Protein AF-A0A835RSM7-F1 (afdb_monomer)

Secondary structure (DSSP, 8-state):
-HHHHHHHHHHHHHHHHHHHHHHHHHHHHHHHHHHHHHHHHHHHHHHTT-SGGG--HHHHHHHHHHHHHHHHHHHHHHHHHHHHHHHHHHHHHHHHHHHHHHHHHHHHHHHHHHHHTTSSS---

InterPro domains:
  IPR002487 Transcription factor, K-box [PF01486] (22-107)
  IPR002487 Transcription factor, K-box [PS51297] (23-113)

Organism: Vanilla planifolia (NCBI:txid51239)

pLDDT: mean 84.01, std 17.57, range [42.75, 98.69]

Radius of gyration: 39.98 Å; Cα contacts (8 Å, |Δi|>4): 9; chains: 1; bounding box: 85×37×124 Å

Nearest PDB structures (foldseek):
  8iyj-assembly1_S4  TM=4.406E-01  e=9.931E+00  Mus musculus

Sequence (124 aa):
MLKTIERYNIYTRDSSGSSYSTEKGTQQDAEVMLQKIELLETSKRKLMGESLESCELEELHELEHQLEQSICRIRGRKNLLLADHLAQLTNREKILREENAILQKAMEGGSIACGHLRRSGSSK

Mean predicted aligned error: 14.01 Å

Solvent-accessible surface area (backbone atoms only — not comparable to full-atom values): 7003 Å² total; per-residue (Å²): 114,67,75,58,54,52,53,50,53,52,54,50,51,57,51,48,52,53,52,53,52,51,52,49,49,54,49,51,53,49,52,54,51,51,54,51,49,53,52,50,53,50,51,49,36,44,77,73,71,37,88,57,89,82,58,51,74,66,60,49,52,53,50,50,51,52,49,52,52,50,51,52,51,52,51,52,53,50,51,52,54,50,52,51,53,49,52,54,49,53,52,51,51,51,52,53,51,53,52,49,52,52,50,50,53,50,51,56,56,50,53,57,59,65,63,58,70,74,71,79,81,80,83,134

Structure (mmCIF, N/CA/C/O backbone):
data_AF-A0A835RSM7-F1
#
_entry.id   AF-A0A835RSM7-F1
#
loop_
_atom_site.group_PDB
_atom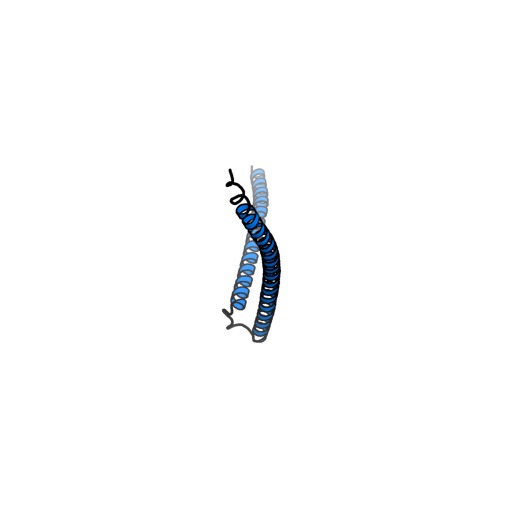_site.id
_atom_site.type_symbol
_atom_site.label_atom_id
_atom_site.label_alt_id
_atom_site.label_comp_id
_atom_site.label_asym_id
_atom_site.label_entity_id
_atom_site.label_seq_id
_atom_site.pdbx_PDB_ins_code
_atom_site.Cartn_x
_atom_site.Cartn_y
_atom_site.Cartn_z
_atom_site.occupancy
_atom_site.B_iso_or_equiv
_atom_site.auth_seq_id
_atom_site.auth_comp_id
_atom_site.auth_asym_id
_atom_site.auth_atom_id
_atom_site.pdbx_PDB_model_num
ATOM 1 N N . MET A 1 1 ? 13.583 25.787 69.427 1.00 63.75 1 MET A N 1
ATOM 2 C CA . MET A 1 1 ? 13.706 24.454 68.795 1.00 63.75 1 MET A CA 1
ATOM 3 C C . MET A 1 1 ? 12.470 24.101 67.958 1.00 63.75 1 MET A C 1
ATOM 5 O O . MET A 1 1 ? 12.629 23.844 66.775 1.00 63.75 1 MET A O 1
ATOM 9 N N . LEU A 1 2 ? 11.247 24.209 68.499 1.00 74.56 2 LEU A N 1
ATOM 10 C CA . LEU A 1 2 ? 9.992 23.904 67.779 1.00 74.56 2 LEU A CA 1
ATOM 11 C C . LEU A 1 2 ? 9.785 24.694 66.467 1.00 74.56 2 LEU A C 1
ATOM 13 O O . LEU A 1 2 ? 9.462 24.104 65.445 1.00 74.56 2 LEU A O 1
ATOM 17 N N . LYS A 1 3 ? 10.097 25.998 66.452 1.00 77.94 3 LYS A N 1
ATOM 18 C CA . LYS A 1 3 ? 9.991 26.856 65.249 1.00 77.94 3 LYS A CA 1
ATOM 19 C C . LYS A 1 3 ? 10.888 26.424 64.079 1.00 77.94 3 LYS A C 1
ATOM 21 O O . LYS A 1 3 ? 10.665 26.815 62.938 1.00 77.94 3 LYS A O 1
ATOM 26 N N . THR A 1 4 ? 11.950 25.667 64.346 1.00 79.62 4 THR A N 1
ATOM 27 C CA . THR A 1 4 ? 12.834 25.144 63.294 1.00 79.62 4 THR A CA 1
ATOM 28 C C . THR A 1 4 ? 12.259 23.864 62.694 1.00 79.62 4 THR A C 1
ATOM 30 O O . THR A 1 4 ? 12.308 23.696 61.482 1.00 79.62 4 THR A O 1
ATOM 33 N N . ILE A 1 5 ? 11.643 23.018 63.525 1.00 80.69 5 ILE A N 1
ATOM 34 C CA . ILE A 1 5 ? 10.943 21.797 63.099 1.00 80.69 5 ILE A CA 1
ATOM 35 C C . ILE A 1 5 ? 9.723 22.157 62.245 1.00 80.69 5 ILE A C 1
ATOM 37 O O . ILE A 1 5 ? 9.501 21.563 61.197 1.00 80.69 5 ILE A O 1
ATOM 41 N N . GLU A 1 6 ? 8.974 23.180 62.650 1.00 79.94 6 GLU A N 1
ATOM 42 C CA . GLU A 1 6 ? 7.810 23.667 61.907 1.00 79.94 6 GLU A CA 1
ATOM 43 C C . GLU A 1 6 ? 8.195 24.199 60.519 1.00 79.94 6 GLU A C 1
ATOM 45 O O . GLU A 1 6 ? 7.603 23.801 59.519 1.00 79.94 6 GLU A O 1
ATOM 50 N N . ARG A 1 7 ? 9.266 25.000 60.429 1.00 77.31 7 ARG A N 1
ATOM 51 C CA . ARG A 1 7 ? 9.801 25.464 59.137 1.00 77.31 7 ARG A CA 1
ATOM 52 C C . ARG A 1 7 ? 10.283 24.317 58.247 1.00 77.31 7 ARG A C 1
ATOM 54 O O . ARG A 1 7 ? 10.079 24.373 57.039 1.00 77.31 7 ARG A O 1
ATOM 61 N N . TYR A 1 8 ? 10.885 23.280 58.829 1.00 78.75 8 TYR A N 1
ATOM 62 C CA . TYR A 1 8 ? 11.309 22.099 58.078 1.00 78.75 8 TYR A CA 1
ATOM 63 C C . TYR A 1 8 ? 10.108 21.293 57.555 1.00 78.75 8 TYR A C 1
ATOM 65 O O . TYR A 1 8 ? 10.103 20.884 56.397 1.00 78.75 8 TYR A O 1
ATOM 73 N N . ASN A 1 9 ? 9.050 21.133 58.355 1.00 75.06 9 ASN A N 1
ATOM 74 C CA . ASN A 1 9 ? 7.812 20.471 57.926 1.00 75.06 9 ASN A CA 1
ATOM 75 C C . ASN A 1 9 ? 7.079 21.236 56.815 1.00 75.06 9 ASN A C 1
ATOM 77 O O . ASN A 1 9 ? 6.548 20.613 55.903 1.00 75.06 9 ASN A O 1
ATOM 81 N N . ILE A 1 10 ? 7.069 22.571 56.856 1.00 74.94 10 ILE A N 1
ATOM 82 C CA . ILE A 1 10 ? 6.477 23.388 55.785 1.00 74.94 10 ILE A CA 1
ATOM 83 C C . ILE A 1 10 ? 7.272 23.198 54.485 1.00 74.94 10 ILE A C 1
ATOM 85 O O . ILE A 1 10 ? 6.704 22.846 53.457 1.00 74.94 10 ILE A O 1
ATOM 89 N N . TYR A 1 11 ? 8.601 23.310 54.550 1.00 68.12 11 TYR A N 1
ATOM 90 C CA . TYR A 1 11 ? 9.457 23.186 53.368 1.00 68.12 11 TYR A CA 1
ATOM 91 C C . TYR A 1 11 ? 9.431 21.779 52.743 1.00 68.12 11 TYR A C 1
ATOM 93 O O . TYR A 1 11 ? 9.408 21.628 51.523 1.00 68.12 11 TYR A O 1
ATOM 101 N N . THR A 1 12 ? 9.403 20.728 53.567 1.00 65.38 12 THR A N 1
ATOM 102 C CA . THR A 1 12 ? 9.307 19.334 53.092 1.00 65.38 12 THR A CA 1
ATOM 103 C C . THR A 1 12 ? 7.939 19.012 52.498 1.00 65.38 12 THR A C 1
ATOM 105 O O . THR A 1 12 ? 7.861 18.260 51.527 1.00 65.38 12 THR A O 1
ATOM 108 N N . ARG A 1 13 ? 6.859 19.598 53.020 1.00 63.00 13 ARG A N 1
ATOM 109 C CA . ARG A 1 13 ? 5.501 19.423 52.494 1.00 63.00 13 ARG A CA 1
ATOM 110 C C . ARG A 1 13 ? 5.298 20.141 51.156 1.00 63.00 13 ARG A C 1
ATOM 112 O O . ARG A 1 13 ? 4.683 19.571 50.259 1.00 63.00 13 ARG A O 1
ATOM 119 N N . ASP A 1 14 ? 5.891 21.320 50.987 1.00 60.34 14 ASP A N 1
ATOM 120 C CA . ASP A 1 14 ? 5.852 22.057 49.717 1.00 60.34 14 ASP A CA 1
ATOM 121 C C . ASP A 1 14 ? 6.749 21.405 48.646 1.00 60.34 14 ASP A C 1
ATOM 123 O O . ASP A 1 14 ? 6.378 21.325 47.475 1.00 60.34 14 ASP A O 1
ATOM 127 N N . SER A 1 15 ? 7.900 20.855 49.052 1.00 59.12 15 SER A N 1
ATOM 128 C CA . SER A 1 15 ? 8.810 20.111 48.168 1.00 59.12 15 SER A CA 1
ATOM 129 C C . SER A 1 15 ? 8.232 18.757 47.722 1.00 59.12 15 SER A C 1
ATOM 131 O O . SER A 1 15 ? 8.235 18.440 46.532 1.00 59.12 15 SER A O 1
ATOM 133 N N . SER A 1 16 ? 7.647 17.985 48.649 1.00 59.53 16 SER A N 1
ATOM 134 C CA . SER A 1 16 ? 6.979 16.711 48.327 1.00 59.53 16 SER A CA 1
ATOM 135 C C . SER A 1 16 ? 5.687 16.897 47.529 1.00 59.53 16 SER A C 1
ATOM 137 O O . SER A 1 16 ? 5.387 16.078 46.667 1.00 59.53 16 SER A O 1
ATOM 139 N N . GLY A 1 17 ? 4.941 17.986 47.746 1.00 59.28 17 GLY A N 1
ATOM 140 C CA . GLY A 1 17 ? 3.764 18.317 46.938 1.00 59.28 17 GLY A CA 1
ATOM 141 C C . GLY A 1 17 ? 4.099 18.562 45.463 1.00 59.28 17 GLY A C 1
ATOM 142 O O . GLY A 1 17 ? 3.345 18.141 44.587 1.00 59.28 17 GLY A O 1
ATOM 143 N N . SER A 1 18 ? 5.248 19.184 45.183 1.00 58.75 18 SER A N 1
ATOM 144 C CA . SER A 1 18 ? 5.732 19.451 43.822 1.00 58.75 18 SER A CA 1
ATOM 145 C C . SER A 1 18 ? 6.228 18.184 43.106 1.00 58.75 18 SER A C 1
ATOM 147 O O . SER A 1 18 ? 5.836 17.929 41.962 1.00 58.75 18 SER A O 1
ATOM 149 N N . SER A 1 19 ? 7.014 17.332 43.783 1.00 58.94 19 SER A N 1
ATOM 150 C CA . SER A 1 19 ? 7.480 16.063 43.197 1.00 58.94 19 SER A CA 1
ATOM 151 C C . SER A 1 19 ? 6.327 15.083 42.974 1.00 58.94 19 SER A C 1
ATOM 153 O O . SER A 1 19 ? 6.201 14.527 41.890 1.00 58.94 19 SER A O 1
ATOM 155 N N . TYR A 1 20 ? 5.416 14.954 43.941 1.00 58.91 20 TYR A N 1
ATOM 156 C CA . TYR A 1 20 ? 4.254 14.067 43.859 1.00 58.91 20 TYR A CA 1
ATOM 157 C C . TYR A 1 20 ? 3.249 14.499 42.784 1.00 58.91 20 TYR A C 1
ATOM 159 O O . TYR A 1 20 ? 2.651 13.657 42.119 1.00 58.91 20 TYR A O 1
ATOM 167 N N . SER A 1 21 ? 3.066 15.808 42.580 1.00 60.78 21 SER A N 1
ATOM 168 C CA . SER A 1 21 ? 2.214 16.323 41.497 1.00 60.78 21 SER A CA 1
ATOM 169 C C . SER A 1 21 ? 2.834 16.077 40.120 1.00 60.78 21 SER A C 1
ATOM 171 O O . SER A 1 21 ? 2.115 15.744 39.181 1.00 60.78 21 SER A O 1
ATOM 173 N N . THR A 1 22 ? 4.161 16.181 40.008 1.00 63.66 22 THR A N 1
ATOM 174 C CA . THR A 1 22 ? 4.896 15.879 38.769 1.00 63.66 22 THR A CA 1
ATOM 175 C C . THR A 1 22 ? 4.866 14.381 38.459 1.00 63.66 22 THR A C 1
ATOM 177 O O . THR A 1 22 ? 4.533 14.000 37.343 1.00 63.66 22 THR A O 1
ATOM 180 N N . GLU A 1 23 ? 5.118 13.523 39.452 1.00 64.50 23 GLU A N 1
ATOM 181 C CA . GLU A 1 23 ? 5.030 12.061 39.329 1.00 64.50 23 GLU A CA 1
ATOM 182 C C . GLU A 1 23 ? 3.611 11.612 38.941 1.00 64.50 23 GLU A C 1
ATOM 184 O O . GLU A 1 23 ? 3.437 10.816 38.018 1.00 64.50 23 GLU A O 1
ATOM 189 N N . LYS A 1 24 ? 2.575 12.197 39.552 1.00 69.94 24 LYS A N 1
ATOM 190 C CA . LYS A 1 24 ? 1.179 11.967 39.150 1.00 69.94 24 LYS A CA 1
ATOM 191 C C . LYS A 1 24 ? 0.874 12.419 37.727 1.00 69.94 24 LYS A C 1
ATOM 193 O O . LYS A 1 24 ? 0.175 11.700 37.021 1.00 69.94 24 LYS A O 1
ATOM 198 N N . GLY A 1 25 ? 1.396 13.573 37.307 1.00 72.50 25 GLY A N 1
ATOM 199 C CA . GLY A 1 25 ? 1.270 14.053 35.929 1.00 72.50 25 GLY A CA 1
ATOM 200 C C . GLY A 1 25 ? 1.889 13.066 34.941 1.00 72.50 25 GLY A C 1
ATOM 201 O O . GLY A 1 2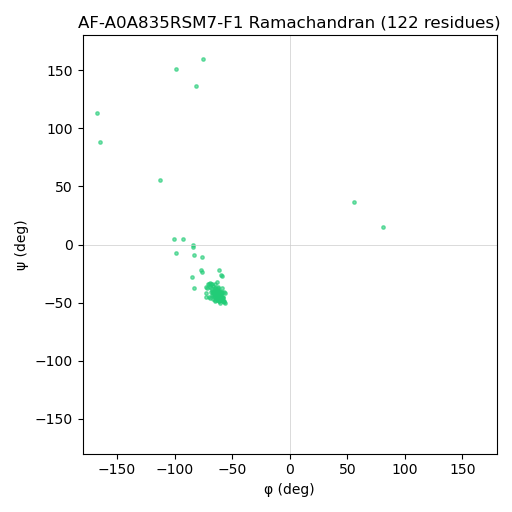5 ? 1.227 12.624 34.010 1.00 72.50 25 GLY A O 1
ATOM 202 N N . THR A 1 26 ? 3.113 12.607 35.219 1.00 77.69 26 THR A N 1
ATOM 203 C CA . THR A 1 26 ? 3.789 11.604 34.380 1.00 77.69 26 THR A CA 1
ATOM 204 C C . THR A 1 26 ? 3.073 10.255 34.343 1.00 77.69 26 THR A C 1
ATOM 206 O O . THR A 1 26 ? 3.095 9.577 33.318 1.00 77.69 26 THR A O 1
ATOM 209 N N . GLN A 1 27 ? 2.416 9.861 35.436 1.00 83.38 27 GLN A N 1
ATOM 210 C CA . GLN A 1 27 ? 1.654 8.619 35.500 1.00 83.38 27 GLN A CA 1
ATOM 211 C C . GLN A 1 27 ? 0.357 8.715 34.685 1.00 83.38 27 GLN A C 1
ATOM 213 O O . GLN A 1 27 ? 0.047 7.797 33.930 1.00 83.38 27 GLN A O 1
ATOM 218 N N . GLN A 1 28 ? -0.352 9.843 34.765 1.00 86.31 28 GLN A N 1
ATOM 219 C CA . GLN A 1 28 ? -1.521 10.109 33.923 1.00 86.31 28 GLN A CA 1
ATOM 220 C C . GLN A 1 28 ? -1.156 10.159 32.437 1.00 86.31 28 GLN A C 1
ATOM 222 O O . GLN A 1 28 ? -1.843 9.555 31.616 1.00 86.31 28 GLN A O 1
ATOM 227 N N . ASP A 1 29 ? -0.049 10.813 32.084 1.00 89.31 29 ASP A N 1
ATOM 228 C CA . ASP A 1 29 ? 0.432 10.856 30.701 1.00 89.31 29 ASP A CA 1
ATOM 229 C C . ASP A 1 29 ? 0.761 9.450 30.172 1.00 89.31 29 ASP A C 1
ATOM 231 O O . ASP A 1 29 ? 0.439 9.114 29.027 1.00 89.31 29 ASP A O 1
ATOM 235 N N . ALA A 1 30 ? 1.364 8.599 31.009 1.00 92.56 30 ALA A N 1
ATOM 236 C CA . ALA A 1 30 ? 1.636 7.207 30.668 1.00 92.56 30 ALA A CA 1
ATOM 237 C C . ALA A 1 30 ? 0.344 6.397 30.464 1.00 92.56 30 ALA A C 1
ATOM 239 O O . ALA A 1 30 ? 0.248 5.643 29.496 1.00 92.56 30 ALA A O 1
ATOM 240 N N . GLU A 1 31 ? -0.664 6.577 31.320 1.00 93.81 31 GLU A N 1
ATOM 241 C CA . GLU A 1 31 ? -1.976 5.930 31.183 1.00 93.81 31 GLU A CA 1
ATOM 242 C C . GLU A 1 31 ? -2.683 6.341 29.882 1.00 93.81 31 GLU A C 1
ATOM 244 O O . GLU A 1 31 ? -3.175 5.483 29.146 1.00 93.81 31 GLU A O 1
ATOM 249 N N . VAL A 1 32 ? -2.662 7.631 29.538 1.00 95.81 32 VAL A N 1
ATOM 250 C CA . VAL A 1 32 ? -3.223 8.136 28.274 1.00 95.81 32 VAL A CA 1
ATOM 251 C C . VAL A 1 32 ? -2.483 7.553 27.067 1.00 95.81 32 VAL A C 1
ATOM 253 O O . VAL A 1 32 ? -3.109 7.170 26.074 1.00 95.81 32 VAL A O 1
ATOM 256 N N . MET A 1 33 ? -1.151 7.450 27.132 1.00 96.31 33 MET A N 1
ATOM 257 C CA . MET A 1 33 ? -0.374 6.817 26.064 1.00 96.31 33 MET A CA 1
ATOM 258 C C . MET A 1 33 ? -0.707 5.332 25.908 1.00 96.31 33 MET A C 1
ATOM 260 O O . MET A 1 33 ? -0.863 4.877 24.775 1.00 96.31 33 MET A O 1
ATOM 264 N N . LEU A 1 34 ? -0.861 4.591 27.007 1.00 97.00 34 LEU A N 1
ATOM 265 C CA . LEU A 1 34 ? -1.246 3.178 26.971 1.00 97.00 34 LEU A CA 1
ATOM 266 C C . LEU A 1 34 ? -2.621 2.983 26.325 1.00 97.00 34 LEU A C 1
ATOM 268 O O . LEU A 1 34 ? -2.750 2.165 25.417 1.00 97.00 34 LEU A O 1
ATOM 272 N N . GLN A 1 35 ? -3.612 3.795 26.700 1.00 96.94 35 GLN A N 1
ATOM 273 C CA . GLN A 1 35 ? -4.936 3.768 26.067 1.00 96.94 35 GLN A CA 1
ATOM 274 C C . GLN A 1 35 ? -4.853 4.051 24.563 1.00 96.94 35 GLN A C 1
ATOM 276 O O . GLN A 1 35 ? -5.503 3.392 23.751 1.00 96.94 35 GLN A O 1
ATOM 281 N N . LYS A 1 36 ? -4.015 5.011 24.156 1.00 97.56 36 LYS A N 1
ATOM 282 C CA . LYS A 1 36 ? -3.820 5.327 22.737 1.00 97.56 36 LYS A CA 1
ATOM 283 C C . LYS A 1 36 ? -3.176 4.173 21.970 1.00 97.56 36 LYS A C 1
ATOM 285 O O . LYS A 1 36 ? -3.562 3.926 20.828 1.00 97.56 36 LYS A O 1
ATOM 290 N N . ILE A 1 37 ? -2.213 3.478 22.573 1.00 97.94 37 ILE A N 1
ATOM 291 C CA . ILE A 1 37 ? -1.594 2.284 21.985 1.00 97.94 37 ILE A CA 1
ATOM 292 C C . ILE A 1 37 ? -2.651 1.196 21.791 1.00 97.94 37 ILE A C 1
ATOM 294 O O . ILE A 1 37 ? -2.786 0.686 20.683 1.00 97.94 37 ILE A O 1
ATOM 298 N N . GLU A 1 38 ? -3.450 0.908 22.815 1.00 97.44 38 GLU A N 1
ATOM 299 C CA . GLU A 1 38 ? -4.491 -0.124 22.757 1.00 97.44 38 GLU A CA 1
ATOM 300 C C . GLU A 1 38 ? -5.534 0.155 21.660 1.00 97.44 38 GLU A C 1
ATOM 302 O O . GLU A 1 38 ? -5.915 -0.741 20.897 1.00 97.44 38 GLU A O 1
ATOM 307 N N . LEU A 1 39 ? -5.949 1.418 21.515 1.00 96.12 39 LEU A N 1
ATOM 308 C CA . LEU A 1 39 ? -6.847 1.850 20.441 1.00 96.12 39 LEU A CA 1
ATOM 309 C C . LEU A 1 39 ? -6.223 1.638 19.054 1.00 96.12 39 LEU A C 1
ATOM 311 O O . LEU A 1 39 ? -6.884 1.125 18.147 1.00 96.12 39 LEU A O 1
ATOM 315 N N . LEU A 1 40 ? -4.948 2.000 18.882 1.00 96.94 40 LEU A N 1
ATOM 316 C CA . LEU A 1 40 ? -4.228 1.814 17.619 1.00 96.94 40 LEU A CA 1
ATOM 317 C C . LEU A 1 40 ? -4.036 0.334 17.281 1.00 96.94 40 LEU A C 1
ATOM 319 O O . LEU A 1 40 ? -4.219 -0.061 16.130 1.00 96.94 40 LEU A O 1
ATOM 323 N N . GLU A 1 41 ? -3.696 -0.498 18.262 1.00 96.62 41 GLU A N 1
ATOM 324 C CA . GLU A 1 41 ? -3.541 -1.941 18.075 1.00 96.62 41 GLU A CA 1
ATOM 325 C C . GLU A 1 41 ? -4.865 -2.612 17.718 1.00 96.62 41 GLU A C 1
ATOM 327 O O . GLU A 1 41 ? -4.914 -3.470 16.836 1.00 96.62 41 GLU A O 1
ATOM 332 N N . THR A 1 42 ? -5.959 -2.187 18.346 1.00 94.75 42 THR A N 1
ATOM 333 C CA . THR A 1 42 ? -7.302 -2.678 18.027 1.00 94.75 42 THR A CA 1
ATOM 334 C C . THR A 1 42 ? -7.726 -2.263 16.621 1.00 94.75 42 THR A C 1
ATOM 336 O O . THR A 1 42 ? -8.182 -3.103 15.847 1.00 94.75 42 THR A O 1
ATOM 339 N N . SER A 1 43 ? -7.497 -1.003 16.239 1.00 93.62 43 SER A N 1
ATOM 340 C CA . SER A 1 43 ? -7.744 -0.531 14.870 1.00 93.62 43 SER A CA 1
ATOM 341 C C . SER A 1 43 ? -6.910 -1.301 13.840 1.00 93.62 43 SER A C 1
ATOM 343 O O . SER A 1 43 ? -7.436 -1.734 12.814 1.00 93.62 43 SER A O 1
ATOM 345 N N . LYS A 1 44 ? -5.628 -1.553 14.131 1.00 95.06 44 LYS A N 1
ATOM 346 C CA . LYS A 1 44 ? -4.754 -2.372 13.286 1.00 95.06 44 LYS A CA 1
ATOM 347 C C . LYS A 1 44 ? -5.305 -3.787 13.112 1.00 95.06 44 LYS A C 1
ATOM 349 O O . LYS A 1 44 ? -5.350 -4.260 11.982 1.00 95.06 44 LYS A O 1
ATOM 354 N N . ARG A 1 45 ? -5.718 -4.461 14.191 1.00 95.94 45 ARG A N 1
ATOM 355 C CA . ARG A 1 45 ? -6.319 -5.806 14.114 1.00 95.94 45 ARG A CA 1
ATOM 356 C C . ARG A 1 45 ? -7.559 -5.812 13.223 1.00 95.94 45 ARG A C 1
ATOM 358 O O . ARG A 1 45 ? -7.628 -6.636 12.315 1.00 95.94 45 ARG A O 1
ATOM 365 N N . LYS A 1 46 ? -8.459 -4.833 13.389 1.00 94.75 46 LYS A N 1
ATOM 366 C CA . LYS A 1 46 ? -9.625 -4.667 12.504 1.00 94.75 46 LYS A CA 1
ATOM 367 C C . LYS A 1 46 ? -9.198 -4.536 11.036 1.00 94.75 46 LYS A C 1
ATOM 369 O O . LYS A 1 46 ? -9.663 -5.302 10.204 1.00 94.75 46 LYS A O 1
ATOM 374 N N . LEU A 1 47 ? -8.244 -3.653 10.718 1.00 94.31 47 LEU A N 1
ATOM 375 C CA . LEU A 1 47 ? -7.703 -3.488 9.354 1.00 94.31 47 LEU A CA 1
ATOM 376 C C . LEU A 1 47 ? -7.059 -4.761 8.780 1.00 94.31 47 LEU A C 1
ATOM 378 O O . LEU A 1 47 ? -7.014 -4.923 7.564 1.00 94.31 47 LEU A O 1
ATOM 382 N N . MET A 1 48 ? -6.569 -5.659 9.636 1.00 94.69 48 MET A N 1
ATOM 383 C CA . MET A 1 48 ? -6.025 -6.966 9.249 1.00 94.69 48 MET A CA 1
ATOM 384 C C . MET A 1 48 ? -7.106 -8.048 9.084 1.00 94.69 48 MET A C 1
ATOM 386 O O . MET A 1 48 ? -6.783 -9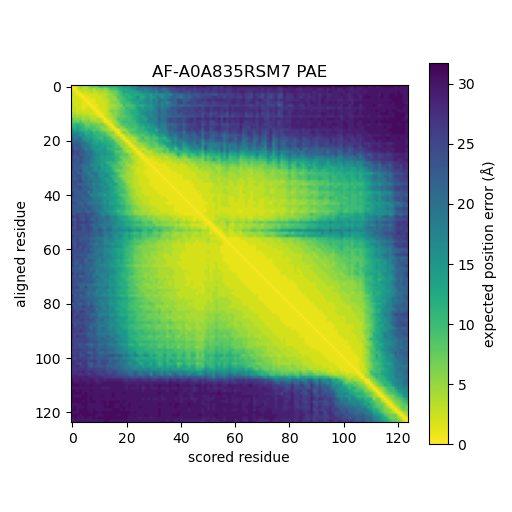.179 8.730 1.00 94.69 48 MET A O 1
ATOM 390 N N . GLY A 1 49 ? -8.378 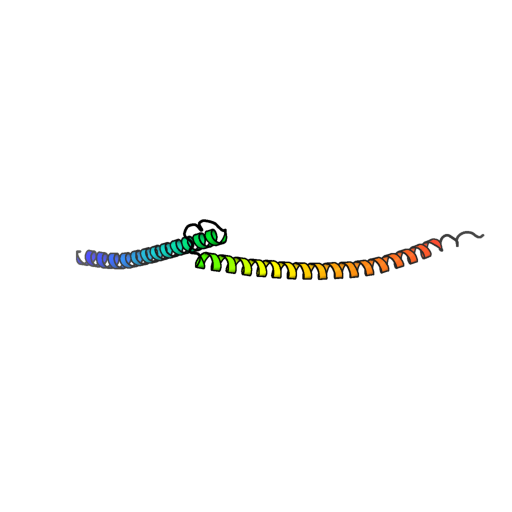-7.714 9.312 1.00 92.81 49 GLY A N 1
ATOM 391 C CA . GLY A 1 49 ? -9.497 -8.653 9.254 1.00 92.81 49 GLY A CA 1
ATOM 392 C C . GLY A 1 49 ? -9.668 -9.496 10.521 1.00 92.81 49 GLY A C 1
ATOM 393 O O . GLY A 1 49 ? -10.358 -10.511 10.494 1.00 92.81 49 GLY A O 1
ATOM 394 N N . GLU A 1 50 ? -9.037 -9.107 11.627 1.00 93.44 50 GLU A N 1
ATOM 395 C CA . GLU A 1 50 ? -9.082 -9.824 12.900 1.00 93.44 50 GLU A CA 1
ATOM 396 C C . GLU A 1 50 ? -10.101 -9.190 13.860 1.00 93.44 50 GLU A C 1
ATOM 398 O O . GLU A 1 50 ? -10.303 -7.977 13.858 1.00 93.44 50 GLU A O 1
ATOM 403 N N . SER A 1 51 ? -10.685 -9.997 14.759 1.00 89.69 51 SER A N 1
ATOM 404 C CA . SER A 1 51 ? -11.576 -9.522 15.841 1.00 89.69 51 SER A CA 1
ATOM 405 C C . SER A 1 51 ? -12.784 -8.693 15.355 1.00 89.69 51 SER A C 1
ATOM 407 O O . SER A 1 51 ? -13.186 -7.734 16.009 1.00 89.69 51 SER A O 1
ATOM 409 N N . LEU A 1 52 ? -13.368 -9.055 14.206 1.00 91.12 52 LEU A N 1
ATOM 410 C CA . LEU A 1 52 ? -14.503 -8.343 13.592 1.00 91.12 52 LEU A CA 1
ATOM 411 C C . LEU A 1 52 ? -15.876 -8.750 14.153 1.00 91.12 52 LEU A C 1
ATOM 413 O O . LEU A 1 52 ? -16.894 -8.201 13.752 1.00 91.12 52 LEU A O 1
ATOM 417 N N . GLU A 1 53 ? -15.916 -9.705 15.081 1.00 90.75 53 GLU A N 1
ATOM 418 C CA . GLU A 1 53 ? -17.146 -10.268 15.661 1.00 90.75 53 GLU A CA 1
ATOM 419 C C . GLU A 1 53 ? -18.026 -9.214 16.350 1.00 90.75 53 GLU A C 1
ATOM 421 O O . GLU A 1 53 ? -19.241 -9.377 16.426 1.00 90.75 53 GLU A O 1
ATOM 426 N N . SER A 1 54 ? -17.416 -8.131 16.839 1.00 87.69 54 SER A N 1
ATOM 427 C CA . SER A 1 54 ? -18.095 -7.017 17.501 1.00 87.69 54 SER A CA 1
ATOM 428 C C . SER A 1 54 ? -18.303 -5.795 16.600 1.00 87.69 54 SER A C 1
ATOM 430 O O . SER A 1 54 ? -18.704 -4.752 17.107 1.00 87.69 54 SER A O 1
ATOM 432 N N . CYS A 1 55 ? -17.957 -5.868 15.310 1.00 89.38 55 CYS A N 1
ATOM 433 C CA . CYS A 1 55 ? -18.142 -4.753 14.382 1.00 89.38 55 CYS A CA 1
ATOM 434 C C . CYS A 1 55 ? -19.577 -4.701 13.866 1.00 89.38 55 CYS A C 1
ATOM 436 O O . CYS A 1 55 ? -20.154 -5.712 13.464 1.00 89.38 55 CYS A O 1
ATOM 438 N N . GLU A 1 56 ? -20.129 -3.494 13.826 1.00 93.19 56 GLU A N 1
ATOM 439 C CA . GLU A 1 56 ? -21.406 -3.242 13.170 1.00 93.19 56 GLU A CA 1
ATOM 440 C C . GLU A 1 56 ? -21.241 -3.240 11.645 1.00 93.19 56 GLU A C 1
ATOM 442 O O . GLU A 1 56 ? -20.144 -3.060 11.110 1.00 93.19 56 GLU A O 1
ATOM 447 N N . LEU A 1 57 ? -22.349 -3.436 10.925 1.00 93.94 57 LEU A N 1
ATOM 448 C CA . LEU A 1 57 ? -22.331 -3.506 9.462 1.00 93.94 57 LEU A CA 1
ATOM 449 C C . LEU A 1 57 ? -21.776 -2.220 8.825 1.00 93.94 57 LEU A C 1
ATOM 451 O O . LEU A 1 57 ? -21.056 -2.289 7.833 1.00 93.94 57 LEU A O 1
ATOM 455 N N . GLU A 1 58 ? -22.098 -1.061 9.402 1.00 95.94 58 GLU A N 1
ATOM 456 C CA . GLU A 1 58 ? -21.616 0.241 8.931 1.00 95.94 58 GLU A CA 1
ATOM 457 C C . GLU A 1 58 ? -20.101 0.384 9.128 1.00 95.94 58 GLU A C 1
ATOM 459 O O . GLU A 1 58 ? -19.395 0.696 8.169 1.00 95.94 58 GLU A O 1
ATOM 464 N N . GLU A 1 59 ? -19.579 0.028 10.311 1.00 93.62 59 GLU A N 1
ATOM 465 C CA . GLU A 1 59 ? -18.130 0.001 10.567 1.00 93.62 59 GLU A CA 1
ATOM 466 C C . GLU A 1 59 ? -17.394 -0.914 9.579 1.00 93.62 59 GLU A C 1
ATOM 468 O O . GLU A 1 59 ? -16.302 -0.591 9.108 1.00 93.62 59 GLU A O 1
ATOM 473 N N . LEU A 1 60 ? -17.980 -2.073 9.263 1.00 95.31 60 LEU A N 1
ATOM 474 C CA . LEU A 1 60 ? -17.374 -3.031 8.346 1.00 95.31 60 LEU A CA 1
ATOM 475 C C . LEU A 1 60 ? -17.319 -2.486 6.912 1.00 95.31 60 LEU A C 1
ATOM 477 O O . LEU A 1 60 ? -16.311 -2.659 6.228 1.00 95.31 60 LEU A O 1
ATOM 481 N N . HIS A 1 61 ? -18.370 -1.792 6.476 1.00 96.44 61 HIS A N 1
ATOM 482 C CA . HIS A 1 61 ? -18.416 -1.152 5.165 1.00 96.44 61 HIS A CA 1
ATOM 483 C C . HIS A 1 61 ? -17.412 0.009 5.057 1.00 96.44 61 HIS A C 1
ATOM 485 O O . HIS A 1 61 ? -16.727 0.154 4.043 1.00 96.44 61 HIS A O 1
ATOM 491 N N . GLU A 1 62 ? -17.266 0.821 6.107 1.00 95.62 62 GLU A N 1
ATOM 492 C CA . GLU A 1 62 ? -16.230 1.860 6.164 1.00 95.62 62 GLU A CA 1
ATOM 493 C C . GLU A 1 62 ? -14.819 1.266 6.084 1.00 95.62 62 GLU A C 1
ATOM 495 O O . GLU A 1 62 ? -13.969 1.764 5.337 1.00 95.62 62 GLU A O 1
ATOM 500 N N . LEU A 1 63 ? -14.580 0.174 6.814 1.00 95.81 63 LEU A N 1
ATOM 501 C CA . LEU A 1 63 ? -13.307 -0.534 6.815 1.00 95.81 63 LEU A CA 1
ATOM 502 C C . LEU A 1 63 ? -12.963 -1.077 5.423 1.00 95.81 63 LEU A C 1
ATOM 504 O O . LEU A 1 63 ? -11.848 -0.873 4.936 1.00 95.81 63 LEU A O 1
ATOM 508 N N . GLU A 1 64 ? -13.920 -1.734 4.768 1.00 95.94 64 GLU A N 1
ATOM 509 C CA . GLU A 1 64 ? -13.776 -2.230 3.399 1.00 95.94 64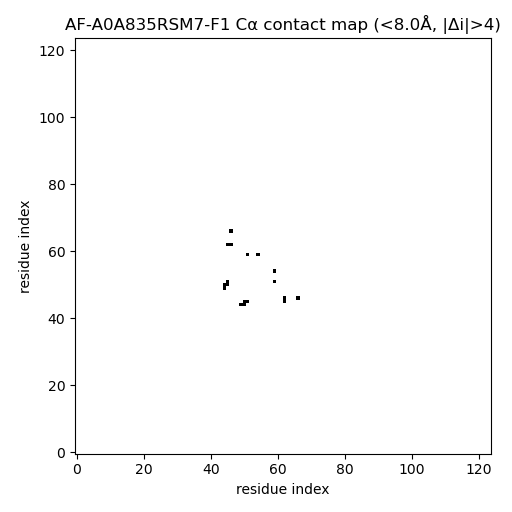 GLU A CA 1
ATOM 510 C C . GLU A 1 64 ? -13.433 -1.089 2.437 1.00 95.94 64 GLU A C 1
ATOM 512 O O . GLU A 1 64 ? -12.442 -1.164 1.703 1.00 95.94 64 GLU A O 1
ATOM 517 N N . HIS A 1 65 ? -14.188 0.008 2.499 1.00 97.62 65 HIS A N 1
ATOM 518 C CA . HIS A 1 65 ? -13.965 1.168 1.648 1.00 97.62 65 HIS A CA 1
ATOM 519 C C . HIS A 1 65 ? -12.572 1.781 1.854 1.00 97.62 65 HIS A C 1
ATOM 521 O O . HIS A 1 65 ? -11.865 2.109 0.893 1.00 97.62 65 HIS A O 1
ATOM 527 N N . GLN A 1 66 ? -12.133 1.908 3.109 1.00 96.88 66 GLN A N 1
ATOM 528 C CA . GLN A 1 66 ? -10.803 2.407 3.442 1.00 96.88 66 GLN A CA 1
ATOM 529 C C . GLN A 1 66 ? -9.700 1.496 2.880 1.00 96.88 66 GLN A C 1
ATOM 531 O O . GLN A 1 66 ? -8.717 1.988 2.307 1.00 96.88 66 GLN A O 1
ATOM 536 N N . LEU A 1 67 ? -9.855 0.176 3.014 1.00 97.25 67 LEU A N 1
ATOM 537 C CA . LEU A 1 67 ? -8.908 -0.799 2.477 1.00 97.25 67 LEU A CA 1
ATOM 538 C C . LEU A 1 67 ? -8.849 -0.731 0.952 1.00 97.25 67 LEU A C 1
ATOM 540 O O . LEU A 1 67 ? -7.752 -0.620 0.398 1.00 97.25 67 LEU A O 1
ATOM 544 N N . GLU A 1 68 ? -9.993 -0.699 0.273 1.00 98.00 68 GLU A N 1
ATOM 545 C CA . GLU A 1 68 ? -10.065 -0.608 -1.185 1.00 98.00 68 GLU A CA 1
ATOM 546 C C . GLU A 1 68 ? -9.351 0.647 -1.706 1.00 98.00 68 GLU A C 1
ATOM 548 O O . GLU A 1 68 ? -8.471 0.562 -2.574 1.00 98.00 68 GLU A O 1
ATOM 553 N N . GLN A 1 69 ? -9.643 1.813 -1.120 1.00 98.19 69 GLN A N 1
ATOM 554 C CA . G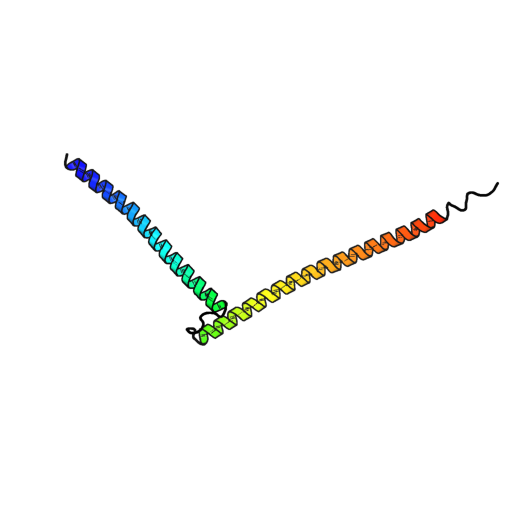LN A 1 69 ? -8.967 3.057 -1.483 1.00 98.19 69 GLN A CA 1
ATOM 555 C C . GLN A 1 69 ? -7.453 2.972 -1.269 1.00 98.19 69 GLN A C 1
ATOM 557 O O . GLN A 1 69 ? -6.673 3.400 -2.127 1.00 98.19 69 GLN A O 1
ATOM 562 N N . SER A 1 70 ? -7.015 2.440 -0.124 1.00 97.75 70 SER A N 1
ATOM 563 C CA . SER A 1 70 ? -5.592 2.341 0.206 1.00 97.75 70 SER A CA 1
ATOM 564 C C . SER A 1 70 ? -4.844 1.423 -0.768 1.00 97.75 70 SER A C 1
ATOM 566 O O . SER A 1 70 ? -3.781 1.792 -1.275 1.00 97.75 70 SER A O 1
ATOM 568 N N . ILE A 1 71 ? -5.437 0.282 -1.128 1.00 97.94 71 ILE A N 1
ATOM 569 C CA . ILE A 1 71 ? -4.884 -0.674 -2.088 1.00 97.94 71 ILE A CA 1
ATOM 570 C C . ILE A 1 71 ? -4.783 -0.035 -3.472 1.00 97.94 71 ILE A C 1
ATOM 572 O O . ILE A 1 71 ? -3.739 -0.146 -4.123 1.00 97.94 71 ILE A O 1
ATOM 576 N N . CYS A 1 72 ? -5.824 0.673 -3.912 1.00 98.50 72 CYS A N 1
ATOM 577 C CA . CYS A 1 72 ? -5.812 1.410 -5.172 1.00 98.50 72 CYS A CA 1
ATOM 578 C C . CYS A 1 72 ? -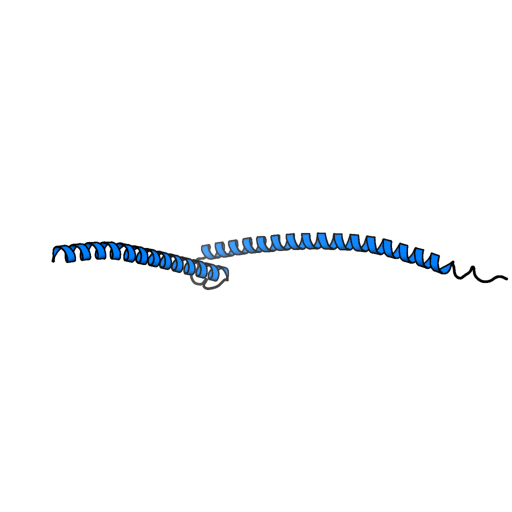4.673 2.440 -5.215 1.00 98.50 72 CYS A C 1
ATOM 580 O O . CYS A 1 72 ? -3.914 2.477 -6.186 1.00 98.50 72 CYS A O 1
ATOM 582 N N . ARG A 1 73 ? -4.474 3.215 -4.139 1.00 98.50 73 ARG A N 1
ATOM 583 C CA . ARG A 1 73 ? -3.366 4.182 -4.030 1.00 98.50 73 ARG A CA 1
ATOM 584 C C . ARG A 1 73 ? -1.995 3.499 -4.077 1.00 98.50 73 ARG A C 1
ATOM 586 O O . ARG A 1 73 ? -1.117 3.950 -4.814 1.00 98.50 73 ARG A O 1
ATOM 593 N N . ILE A 1 74 ? -1.807 2.4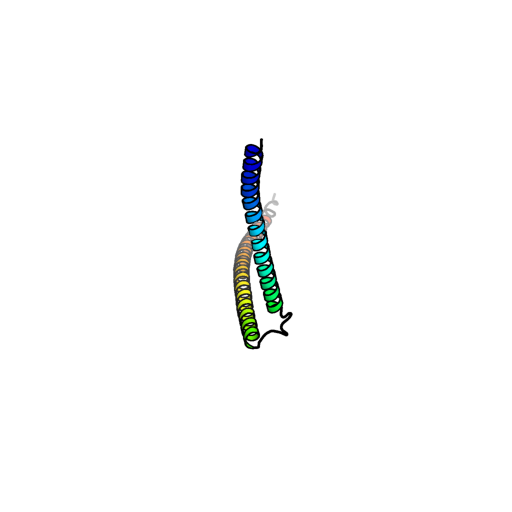05 -3.333 1.00 98.56 74 ILE A N 1
ATOM 594 C CA . ILE A 1 74 ? -0.546 1.643 -3.303 1.00 98.56 74 ILE A CA 1
ATOM 595 C C . ILE A 1 74 ? -0.221 1.090 -4.693 1.00 98.56 74 ILE A C 1
ATOM 597 O O . ILE A 1 74 ? 0.893 1.274 -5.190 1.00 98.56 74 ILE A O 1
ATOM 601 N N . ARG A 1 75 ? -1.195 0.448 -5.346 1.00 98.62 75 ARG A N 1
ATOM 602 C CA . ARG A 1 75 ? -1.037 -0.104 -6.699 1.00 98.62 75 ARG A CA 1
ATOM 603 C C . ARG A 1 75 ? -0.744 0.994 -7.717 1.00 98.62 75 ARG A C 1
ATOM 605 O O . ARG A 1 75 ? 0.187 0.842 -8.502 1.00 98.62 75 ARG A O 1
ATOM 612 N N . GLY A 1 76 ? -1.466 2.113 -7.662 1.00 98.62 76 GLY A N 1
ATOM 613 C CA . GLY A 1 76 ? -1.234 3.267 -8.533 1.00 98.62 76 GLY A CA 1
ATOM 614 C C . GLY A 1 76 ? 0.193 3.804 -8.415 1.00 98.62 76 GLY A C 1
ATOM 615 O O . GLY A 1 76 ? 0.890 3.942 -9.419 1.00 98.62 76 GLY A O 1
ATOM 616 N N . ARG A 1 77 ? 0.678 4.014 -7.184 1.00 98.62 77 ARG A N 1
ATOM 617 C CA . ARG A 1 77 ? 2.056 4.465 -6.943 1.00 98.62 77 ARG A CA 1
ATOM 618 C C . ARG A 1 77 ? 3.092 3.446 -7.416 1.00 98.62 77 ARG A C 1
ATOM 620 O O . ARG A 1 77 ? 4.074 3.833 -8.043 1.00 98.62 77 ARG A O 1
ATOM 627 N N . LYS A 1 78 ? 2.881 2.156 -7.138 1.00 98.69 78 LYS A N 1
ATOM 628 C CA . LYS A 1 78 ? 3.777 1.085 -7.597 1.00 98.69 78 LYS A CA 1
ATOM 629 C C . LYS A 1 78 ? 3.875 1.070 -9.123 1.00 98.69 78 LYS A C 1
ATOM 631 O O . LYS A 1 78 ? 4.978 1.008 -9.654 1.00 98.69 78 LYS A O 1
ATOM 636 N N . ASN A 1 79 ? 2.743 1.165 -9.814 1.00 98.62 79 ASN A N 1
ATOM 637 C CA . ASN A 1 79 ? 2.701 1.166 -11.272 1.00 98.62 79 ASN A CA 1
ATOM 638 C C . ASN A 1 79 ? 3.406 2.390 -11.861 1.00 98.62 79 ASN A C 1
ATOM 640 O O . ASN A 1 79 ? 4.162 2.238 -12.814 1.00 98.62 79 ASN A O 1
ATOM 644 N N . LEU A 1 80 ? 3.221 3.574 -11.267 1.00 98.56 80 LEU A N 1
ATOM 645 C CA . LEU A 1 80 ? 3.916 4.789 -11.695 1.00 98.56 80 LEU A CA 1
ATOM 646 C C . LEU A 1 80 ? 5.441 4.639 -11.590 1.00 98.56 80 LEU A C 1
ATOM 648 O O . LEU A 1 80 ? 6.152 4.929 -12.546 1.00 98.56 80 LEU A O 1
ATOM 652 N N . LEU A 1 81 ? 5.937 4.136 -10.455 1.00 98.56 81 LEU A N 1
ATOM 653 C CA . LEU A 1 81 ? 7.372 3.913 -10.253 1.00 98.56 81 LEU A CA 1
ATOM 654 C C . LEU A 1 81 ? 7.931 2.860 -11.218 1.00 98.56 81 LEU A C 1
ATOM 656 O O . LEU A 1 81 ? 9.002 3.047 -11.784 1.00 98.56 81 LEU A O 1
ATOM 660 N N . LEU A 1 82 ? 7.208 1.759 -11.434 1.00 98.62 82 LEU A N 1
ATOM 661 C CA . LEU A 1 82 ? 7.629 0.723 -12.379 1.00 98.62 82 LEU A CA 1
ATOM 662 C C . LEU A 1 82 ? 7.663 1.238 -13.821 1.00 98.62 82 LEU A C 1
ATOM 664 O O . LEU A 1 82 ? 8.588 0.904 -14.558 1.00 98.62 82 LEU A O 1
ATOM 668 N N . ALA A 1 83 ? 6.688 2.058 -14.218 1.00 98.56 83 ALA A N 1
ATOM 669 C CA . ALA A 1 83 ? 6.663 2.679 -15.536 1.00 98.56 83 ALA A CA 1
ATOM 670 C C . ALA A 1 83 ? 7.860 3.620 -15.742 1.00 98.56 83 ALA A C 1
ATOM 672 O O . ALA A 1 83 ? 8.497 3.570 -16.792 1.00 98.56 83 ALA A O 1
ATOM 673 N N . ASP A 1 84 ? 8.209 4.416 -14.728 1.00 98.56 84 ASP A N 1
ATOM 674 C CA . ASP A 1 84 ? 9.390 5.282 -14.763 1.00 98.56 84 ASP A CA 1
ATOM 675 C C . ASP A 1 84 ? 10.691 4.469 -14.887 1.00 98.56 84 ASP A C 1
ATOM 677 O O . ASP A 1 84 ? 11.511 4.720 -15.771 1.00 98.56 84 ASP A O 1
ATOM 681 N N . HIS A 1 85 ? 10.844 3.405 -14.092 1.00 98.44 85 HIS A N 1
ATOM 682 C CA . HIS A 1 85 ? 11.990 2.499 -14.209 1.00 98.44 85 HIS A CA 1
ATOM 683 C C . HIS A 1 85 ? 12.094 1.844 -15.594 1.00 98.44 85 HIS A C 1
ATOM 685 O O . HIS A 1 85 ? 13.189 1.759 -16.154 1.00 98.44 85 HIS A O 1
ATOM 691 N N . LEU A 1 86 ? 10.973 1.404 -16.173 1.00 98.69 86 LEU A N 1
ATOM 692 C CA . LEU A 1 86 ? 10.943 0.860 -17.533 1.00 98.69 86 LEU A CA 1
ATOM 693 C C . LEU A 1 86 ? 11.367 1.910 -18.568 1.00 98.69 86 LEU A C 1
ATOM 695 O O . LEU A 1 86 ? 12.171 1.607 -19.450 1.00 98.69 86 LEU A O 1
ATOM 699 N N . ALA A 1 87 ? 10.887 3.148 -18.452 1.00 98.50 87 ALA A N 1
ATOM 700 C CA . ALA A 1 87 ? 11.273 4.235 -19.350 1.00 98.50 87 ALA A CA 1
ATOM 701 C C . ALA A 1 87 ? 12.786 4.523 -19.283 1.00 98.50 87 ALA A C 1
ATOM 703 O O . ALA A 1 87 ? 13.452 4.648 -20.311 1.00 98.50 87 ALA A O 1
ATOM 704 N N . GLN A 1 88 ? 13.362 4.548 -18.080 1.00 98.50 88 GLN A N 1
ATOM 705 C CA . GLN A 1 88 ? 14.804 4.740 -17.904 1.00 98.50 88 GLN A CA 1
ATOM 706 C C . GLN A 1 88 ? 15.623 3.597 -18.522 1.00 98.50 88 GLN A C 1
ATOM 708 O O . GLN A 1 88 ? 16.609 3.844 -19.222 1.00 98.50 88 GLN A O 1
ATOM 713 N N . LEU A 1 89 ? 15.215 2.345 -18.291 1.00 98.56 89 LEU A N 1
ATOM 714 C CA . LEU A 1 89 ? 15.914 1.171 -18.816 1.00 98.56 89 LEU A CA 1
ATOM 715 C C . LEU A 1 89 ? 15.832 1.080 -20.340 1.00 98.56 89 LEU A C 1
ATOM 717 O O . LEU A 1 89 ? 16.849 0.837 -20.983 1.00 98.56 89 LEU A O 1
ATOM 721 N N . THR A 1 90 ? 14.659 1.325 -20.922 1.00 98.50 90 THR A N 1
ATOM 722 C CA . THR A 1 90 ? 14.474 1.333 -22.384 1.00 98.50 90 THR A CA 1
ATOM 723 C C . THR A 1 90 ? 15.310 2.423 -23.055 1.00 98.50 90 THR A C 1
ATOM 725 O O . THR A 1 90 ? 15.941 2.171 -24.083 1.00 98.50 90 THR A O 1
ATOM 728 N N . ASN A 1 91 ? 15.408 3.612 -22.452 1.00 98.38 91 ASN A N 1
ATOM 729 C CA . ASN A 1 91 ? 16.281 4.667 -22.961 1.00 98.38 91 ASN A CA 1
ATOM 730 C C . ASN A 1 91 ? 17.765 4.272 -22.882 1.00 98.38 91 ASN A C 1
ATOM 732 O O . ASN A 1 91 ? 18.509 4.436 -23.848 1.00 98.38 91 ASN A O 1
ATOM 736 N N . ARG A 1 92 ? 18.196 3.691 -21.754 1.00 98.31 92 ARG A N 1
ATOM 737 C CA . ARG A 1 92 ? 19.574 3.202 -21.593 1.00 98.31 92 ARG A CA 1
ATOM 738 C C . ARG A 1 92 ? 19.911 2.110 -22.605 1.00 98.31 92 ARG A C 1
ATOM 740 O O . ARG A 1 92 ? 20.990 2.126 -23.187 1.00 98.31 92 ARG A O 1
ATOM 747 N N . GLU A 1 93 ? 18.992 1.178 -22.827 1.00 98.31 93 GLU A N 1
ATOM 748 C CA . GLU A 1 93 ? 19.140 0.115 -23.817 1.00 98.31 93 GLU A CA 1
ATOM 749 C C . GLU A 1 93 ? 19.311 0.689 -25.231 1.00 98.31 93 GLU A C 1
ATOM 751 O O . GLU A 1 93 ? 20.180 0.239 -25.976 1.00 98.31 93 GLU A O 1
ATOM 756 N N . LYS A 1 94 ? 18.529 1.715 -25.589 1.00 98.31 94 LYS A N 1
ATOM 757 C CA . LYS A 1 94 ? 18.652 2.405 -26.877 1.00 98.31 94 LYS A CA 1
ATOM 758 C C . LYS A 1 94 ? 20.035 3.039 -27.056 1.00 98.31 94 LYS A C 1
ATOM 760 O O . LYS A 1 94 ? 20.682 2.765 -28.062 1.00 98.31 94 LYS A O 1
ATOM 765 N N . ILE A 1 95 ? 20.506 3.802 -26.068 1.00 98.12 95 ILE A N 1
ATOM 766 C CA . ILE A 1 95 ? 21.834 4.442 -26.099 1.00 98.12 95 ILE A CA 1
ATOM 767 C C . ILE A 1 95 ? 22.933 3.386 -26.270 1.00 98.12 95 ILE A C 1
ATOM 769 O O . ILE A 1 95 ? 23.768 3.493 -27.164 1.00 98.12 95 ILE A O 1
ATOM 773 N N . LEU A 1 96 ? 22.894 2.313 -25.476 1.00 98.06 96 LEU A N 1
ATOM 774 C CA . LEU A 1 96 ? 23.894 1.246 -25.552 1.00 98.06 96 LEU A CA 1
ATOM 775 C C . LEU A 1 96 ? 23.866 0.499 -26.891 1.00 98.06 96 LEU A C 1
ATOM 777 O O . LEU A 1 96 ? 24.910 0.056 -27.368 1.00 98.06 96 LEU A O 1
ATOM 781 N N . ARG A 1 97 ? 22.694 0.325 -27.513 1.00 97.88 97 ARG A N 1
ATOM 782 C CA . ARG A 1 97 ? 22.604 -0.252 -28.864 1.00 97.88 97 ARG A CA 1
ATOM 783 C C . ARG A 1 97 ? 23.238 0.661 -29.907 1.00 97.88 97 ARG A C 1
ATOM 785 O O . ARG A 1 97 ? 23.946 0.164 -30.779 1.00 97.88 97 ARG A O 1
ATOM 792 N N . GLU A 1 98 ? 22.994 1.964 -29.818 1.00 97.06 98 GLU A N 1
ATOM 793 C CA . GLU A 1 98 ? 23.579 2.957 -30.722 1.00 97.06 98 GLU A CA 1
ATOM 794 C C . GLU A 1 98 ? 25.109 2.991 -30.587 1.00 97.06 98 GLU A C 1
ATOM 796 O O . GLU A 1 98 ? 25.814 2.877 -31.591 1.00 97.06 98 GLU A O 1
ATOM 801 N N . GLU A 1 99 ? 25.632 3.035 -29.359 1.00 97.06 99 GLU A N 1
ATOM 802 C CA . GLU A 1 99 ? 27.073 2.972 -29.081 1.00 97.06 99 GLU A CA 1
ATOM 803 C C . GLU A 1 99 ? 27.703 1.671 -29.595 1.00 97.06 99 GLU A C 1
ATOM 805 O O . GLU A 1 99 ? 28.722 1.705 -30.288 1.00 97.06 99 GLU A O 1
ATOM 810 N N . ASN A 1 100 ? 27.077 0.520 -29.330 1.00 96.12 100 ASN A N 1
ATOM 811 C CA . ASN A 1 100 ? 27.567 -0.765 -29.831 1.00 96.12 100 ASN A CA 1
ATOM 812 C C . ASN A 1 100 ? 27.587 -0.820 -31.362 1.00 96.12 100 ASN A C 1
ATOM 814 O O . ASN A 1 100 ? 28.544 -1.337 -31.933 1.00 96.12 100 ASN A O 1
ATOM 818 N N . ALA A 1 101 ? 26.577 -0.269 -32.039 1.00 96.12 101 ALA A N 1
ATOM 819 C CA . ALA A 1 101 ? 26.547 -0.222 -33.499 1.00 96.12 101 ALA A CA 1
ATOM 820 C C . ALA A 1 101 ? 27.678 0.652 -34.072 1.00 96.12 101 ALA A C 1
ATOM 822 O O . ALA A 1 101 ? 28.262 0.312 -35.102 1.00 96.12 101 ALA A O 1
ATOM 823 N N . ILE A 1 102 ? 28.013 1.764 -33.408 1.00 95.25 102 ILE A N 1
ATOM 824 C CA . ILE A 1 102 ? 29.154 2.614 -33.783 1.00 95.25 102 ILE A CA 1
ATOM 825 C C . ILE A 1 102 ? 30.469 1.845 -33.608 1.00 95.25 102 ILE A C 1
ATOM 827 O O . ILE A 1 102 ? 31.293 1.821 -34.524 1.00 95.25 102 ILE A O 1
ATOM 831 N N . LEU A 1 103 ? 30.652 1.186 -32.461 1.00 93.44 103 LEU A N 1
ATOM 832 C CA . LEU A 1 103 ? 31.854 0.402 -32.176 1.00 93.44 103 LEU A CA 1
ATOM 833 C C . LEU A 1 103 ? 32.021 -0.766 -33.156 1.00 93.44 103 LEU A C 1
ATOM 835 O O . LEU A 1 103 ? 33.118 -0.967 -33.669 1.00 93.44 103 LEU A O 1
ATOM 839 N N . GLN A 1 104 ? 30.948 -1.494 -33.478 1.00 93.88 104 GLN A N 1
ATOM 840 C CA . GLN A 1 104 ? 30.980 -2.577 -34.468 1.00 93.88 104 GLN A CA 1
ATOM 841 C C . GLN A 1 104 ? 31.454 -2.081 -35.836 1.00 93.88 104 GLN A C 1
ATOM 843 O O . GLN A 1 104 ? 32.396 -2.643 -36.392 1.00 93.88 104 GLN A O 1
ATOM 848 N N . LYS A 1 105 ? 30.896 -0.970 -36.333 1.00 92.81 105 LYS A N 1
ATOM 849 C CA . LYS A 1 105 ? 31.336 -0.358 -37.598 1.00 92.81 105 LYS A CA 1
ATOM 850 C C . LYS A 1 105 ? 32.806 0.062 -37.566 1.00 92.81 105 LYS A C 1
ATOM 852 O O . LYS A 1 105 ? 33.523 -0.124 -38.548 1.00 92.81 105 LYS A O 1
ATOM 857 N N . ALA A 1 106 ? 33.272 0.625 -36.450 1.00 90.50 106 ALA A N 1
ATOM 858 C CA . ALA A 1 106 ? 34.673 1.011 -36.290 1.00 90.50 106 ALA A CA 1
ATOM 859 C C . ALA A 1 106 ? 35.610 -0.210 -36.302 1.00 90.50 106 ALA A C 1
ATOM 861 O O . ALA A 1 106 ? 36.666 -0.174 -36.934 1.00 90.50 106 ALA A O 1
ATOM 862 N N . MET A 1 107 ? 35.209 -1.307 -35.657 1.00 86.00 107 MET A N 1
ATOM 863 C CA . MET A 1 107 ? 35.957 -2.567 -35.650 1.00 86.00 107 MET A CA 1
ATOM 864 C C . MET A 1 107 ? 35.9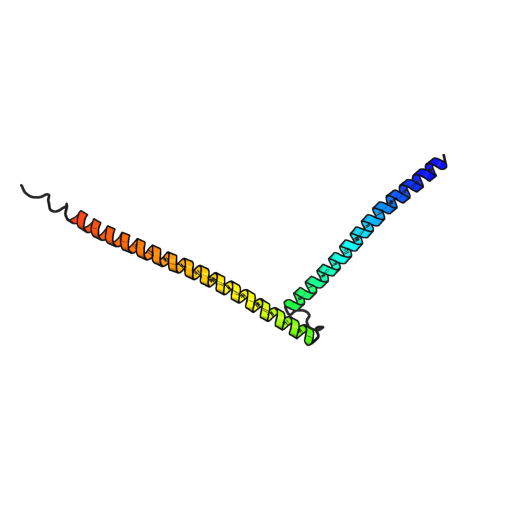94 -3.221 -37.036 1.00 86.00 107 MET A C 1
ATOM 866 O O . MET A 1 107 ? 37.050 -3.687 -37.464 1.00 86.00 107 MET A O 1
ATOM 870 N N . GLU A 1 108 ? 34.882 -3.208 -37.770 1.00 78.62 108 GLU A N 1
ATOM 871 C CA . GLU A 1 108 ? 34.820 -3.671 -39.162 1.00 78.62 108 GLU A CA 1
ATOM 872 C C . GLU A 1 108 ? 35.747 -2.841 -40.066 1.00 78.62 108 GLU A C 1
ATOM 874 O O . GLU A 1 108 ? 36.550 -3.404 -40.813 1.00 78.62 108 GLU A O 1
ATOM 879 N N . GLY A 1 109 ? 35.727 -1.510 -39.935 1.00 62.03 109 GLY A N 1
ATOM 880 C CA . GLY A 1 109 ? 36.628 -0.610 -40.664 1.00 62.03 109 GLY A CA 1
ATOM 881 C C . GLY A 1 109 ? 38.112 -0.802 -40.318 1.00 62.03 109 GLY A C 1
ATOM 882 O O . GLY A 1 109 ? 38.967 -0.773 -41.205 1.00 62.03 109 GLY A O 1
ATOM 883 N N . GLY A 1 110 ? 38.434 -1.066 -39.047 1.00 58.75 110 GLY A N 1
ATOM 884 C CA . GLY A 1 110 ? 39.797 -1.352 -38.584 1.00 58.75 110 GLY A CA 1
ATOM 885 C C . GLY A 1 110 ? 40.331 -2.718 -39.037 1.00 58.75 110 GLY A C 1
ATOM 886 O O . GLY A 1 110 ? 41.515 -2.848 -39.360 1.00 58.75 110 GLY A O 1
ATOM 887 N N . SER A 1 111 ? 39.461 -3.727 -39.141 1.00 50.00 111 SER A N 1
ATOM 888 C CA . SER A 1 111 ? 39.824 -5.060 -39.646 1.00 50.00 111 SER A CA 1
ATOM 889 C C . SER A 1 111 ? 40.172 -5.028 -41.144 1.00 50.00 111 SER A C 1
ATOM 891 O O . SER A 1 111 ? 41.110 -5.695 -41.587 1.00 50.00 111 SER A O 1
ATOM 893 N N . ILE A 1 112 ? 39.501 -4.167 -41.922 1.00 52.12 112 ILE A N 1
ATOM 894 C CA . ILE A 1 112 ? 39.819 -3.933 -43.343 1.00 52.12 112 ILE A CA 1
ATOM 895 C C . ILE A 1 112 ? 41.182 -3.229 -43.499 1.00 52.12 112 ILE A C 1
ATOM 897 O O . ILE A 1 112 ? 41.960 -3.586 -44.388 1.00 52.12 112 ILE A O 1
ATOM 901 N N . ALA A 1 113 ? 41.527 -2.292 -42.608 1.00 48.28 113 ALA A N 1
ATOM 902 C CA . ALA A 1 113 ? 42.820 -1.598 -42.632 1.00 48.28 113 ALA A CA 1
ATOM 903 C C . ALA A 1 113 ? 44.009 -2.522 -42.288 1.00 48.28 113 ALA A C 1
ATOM 905 O O . ALA A 1 113 ? 45.084 -2.401 -42.881 1.00 48.28 113 ALA A O 1
ATOM 906 N N . CYS A 1 114 ? 43.818 -3.499 -41.394 1.00 45.84 114 CYS A N 1
ATOM 907 C CA . CYS A 1 114 ? 44.873 -4.441 -40.997 1.00 45.84 114 CYS A CA 1
ATOM 908 C C . CYS A 1 114 ? 45.131 -5.546 -42.051 1.00 45.84 114 CYS A C 1
ATOM 910 O O . CYS A 1 114 ? 46.230 -6.100 -42.129 1.00 45.84 114 CYS A O 1
ATOM 912 N N . GLY A 1 115 ? 44.158 -5.833 -42.927 1.00 49.34 115 GLY A N 1
ATOM 913 C CA . GLY A 1 115 ? 44.310 -6.788 -44.034 1.00 49.34 115 GLY A CA 1
ATOM 914 C C . GLY A 1 115 ? 45.121 -6.267 -45.231 1.00 49.34 115 GLY A C 1
ATOM 915 O O . GLY A 1 115 ? 45.690 -7.068 -45.976 1.00 49.34 115 GLY A O 1
ATOM 916 N N . HIS A 1 116 ? 45.212 -4.944 -45.419 1.00 46.75 116 HIS A N 1
ATOM 917 C CA . HIS A 1 116 ? 45.859 -4.350 -46.599 1.00 46.75 116 HIS A CA 1
ATOM 918 C C . HIS A 1 116 ? 47.385 -4.196 -46.464 1.00 46.75 116 HIS A C 1
ATOM 920 O O . HIS A 1 116 ? 48.097 -4.299 -47.462 1.00 46.75 116 HIS A O 1
ATOM 926 N N . LEU A 1 117 ? 47.922 -4.050 -45.244 1.00 46.41 117 LEU A N 1
ATOM 927 C CA . LEU A 1 117 ? 49.373 -3.913 -45.028 1.00 46.41 117 LEU A CA 1
ATOM 928 C C . LEU A 1 117 ? 50.173 -5.225 -45.154 1.00 46.41 117 LEU A C 1
ATOM 930 O O . LEU A 1 117 ? 51.396 -5.177 -45.239 1.00 46.41 117 LEU A O 1
ATOM 934 N N . ARG A 1 118 ? 49.532 -6.403 -45.218 1.00 47.16 118 ARG A N 1
ATOM 935 C CA . ARG A 1 118 ? 50.250 -7.681 -45.427 1.00 47.16 118 ARG A CA 1
ATOM 936 C C . ARG A 1 118 ? 50.561 -8.011 -46.891 1.00 47.16 118 ARG A C 1
ATOM 938 O O . ARG A 1 118 ? 51.293 -8.965 -47.131 1.00 47.16 118 ARG A O 1
ATOM 945 N N . ARG A 1 119 ? 50.027 -7.269 -47.871 1.00 50.66 119 ARG A N 1
ATOM 946 C CA . ARG A 1 119 ? 50.243 -7.556 -49.306 1.00 50.66 119 ARG A CA 1
ATOM 947 C C . ARG A 1 119 ? 51.331 -6.711 -49.978 1.00 50.66 119 ARG A C 1
ATOM 949 O O . ARG A 1 119 ? 51.693 -7.018 -51.107 1.00 50.66 119 ARG A O 1
ATOM 956 N N . SER A 1 120 ? 51.888 -5.701 -49.310 1.00 49.94 120 SER A N 1
ATOM 957 C CA . SER A 1 120 ? 52.908 -4.808 -49.890 1.00 49.94 120 SER A CA 1
ATOM 958 C C . SER A 1 120 ? 54.364 -5.228 -49.628 1.00 49.94 120 SER A C 1
ATOM 960 O O . SER A 1 120 ? 55.280 -4.523 -50.036 1.00 49.94 120 SER A O 1
ATOM 962 N N . GLY A 1 121 ? 54.606 -6.380 -48.994 1.00 52.62 121 GLY A N 1
ATOM 963 C CA . GLY A 1 121 ? 55.948 -6.878 -48.670 1.00 52.62 121 GLY A CA 1
ATOM 964 C C . GLY A 1 121 ? 56.348 -8.133 -49.443 1.00 52.62 121 GLY A C 1
ATOM 965 O O . GLY A 1 121 ? 56.652 -9.142 -48.819 1.00 52.62 121 GLY A O 1
ATOM 966 N N . SER A 1 122 ? 56.301 -8.118 -50.777 1.00 52.59 122 SER A N 1
ATOM 967 C CA . SER A 1 122 ? 56.982 -9.114 -51.627 1.00 52.59 122 SER A CA 1
ATOM 968 C C . SER A 1 122 ? 57.049 -8.632 -53.075 1.00 52.59 122 SER A C 1
ATOM 970 O O . SER A 1 122 ? 56.171 -8.942 -53.877 1.00 52.59 122 SER A O 1
ATOM 972 N N . SER A 1 123 ? 58.094 -7.883 -53.426 1.00 50.72 123 SER A N 1
ATOM 973 C CA . SER A 1 123 ? 58.703 -7.955 -54.759 1.00 50.72 123 SER A CA 1
ATOM 974 C C . SER A 1 123 ? 60.049 -7.237 -54.787 1.00 50.72 123 SER A C 1
ATOM 976 O O . SER A 1 123 ? 60.084 -6.012 -54.762 1.00 50.72 123 SER A O 1
ATOM 978 N N . LYS A 1 124 ? 61.078 -8.076 -54.970 1.00 42.75 124 LYS A N 1
ATOM 979 C CA . LYS A 1 124 ? 62.450 -7.820 -55.434 1.00 42.75 124 LYS A CA 1
ATOM 980 C C . LYS A 1 124 ? 63.429 -7.188 -54.452 1.00 42.75 124 LYS A C 1
ATOM 982 O O . LYS A 1 124 ? 63.195 -6.053 -54.001 1.00 42.75 124 LYS A O 1
#

Foldseek 3Di:
DVVVVVVVVVVVVVVCVVVVVVVVVVVVVVVVVVVVVVVVVVVVCVLVVHPCPPPDPVRNVVSVVVNVVVVVVVVVVVVVVVVVVVVVVVVVVVVVVVVVVVVVVVVVVVVVVVVPVVPPPDDD